Protein AF-A0A2K3K1H6-F1 (afdb_monomer)

InterPro domains:
  IPR046796 Putative plant retrotransposon-related domain [PF20167] (10-143)

pLDDT: mean 84.03, std 12.13, range [38.09, 94.31]

Structure (mmCIF, N/CA/C/O backbone):
data_AF-A0A2K3K1H6-F1
#
_entry.id   AF-A0A2K3K1H6-F1
#
loop_
_atom_site.group_PDB
_atom_site.id
_atom_site.type_symbol
_atom_site.label_atom_id
_atom_site.label_alt_id
_atom_site.label_comp_id
_atom_site.label_asym_id
_atom_site.label_entity_id
_atom_site.label_seq_id
_atom_site.pdbx_PDB_ins_code
_atom_site.Cartn_x
_atom_site.Cartn_y
_atom_site.Cartn_z
_atom_site.occupancy
_atom_site.B_iso_or_equiv
_atom_site.auth_seq_id
_atom_site.auth_comp_id
_atom_site.auth_asym_id
_atom_site.auth_atom_id
_atom_site.pdbx_PDB_model_num
ATOM 1 N N . MET A 1 1 ? -4.307 10.663 35.258 1.00 48.16 1 MET A N 1
ATOM 2 C CA . MET A 1 1 ? -5.220 10.799 34.100 1.00 48.16 1 MET A CA 1
ATOM 3 C C . MET A 1 1 ? -5.281 9.447 33.400 1.00 48.16 1 MET A C 1
ATOM 5 O O . MET A 1 1 ? -4.275 9.029 32.849 1.00 48.16 1 MET A O 1
ATOM 9 N N . GLY A 1 2 ? -6.388 8.712 33.551 1.00 68.19 2 GLY A N 1
ATOM 10 C CA . GLY A 1 2 ? -6.503 7.288 33.198 1.00 68.19 2 GLY A CA 1
ATOM 11 C C . GLY A 1 2 ? -6.914 7.050 31.748 1.00 68.19 2 GLY A C 1
ATOM 12 O O . GLY A 1 2 ? -8.041 6.639 31.488 1.00 68.19 2 GLY A O 1
ATOM 13 N N . LEU A 1 3 ? -6.016 7.335 30.805 1.00 75.81 3 LEU A N 1
ATOM 14 C CA . LEU A 1 3 ? -6.172 6.822 29.446 1.00 75.81 3 LEU A CA 1
ATOM 15 C C . LEU A 1 3 ? -5.797 5.338 29.439 1.00 75.81 3 LEU A C 1
ATOM 17 O O . LEU A 1 3 ? -4.846 4.933 30.105 1.00 75.81 3 LEU A O 1
ATOM 21 N N . LEU A 1 4 ? -6.565 4.538 28.699 1.00 76.25 4 LEU A N 1
ATOM 22 C CA . LEU A 1 4 ? -6.228 3.137 28.462 1.00 76.25 4 LEU A CA 1
ATOM 23 C C . LEU A 1 4 ? -4.876 3.041 27.749 1.00 76.25 4 LEU A C 1
ATOM 25 O O . LEU A 1 4 ? -4.534 3.906 26.939 1.00 76.25 4 LEU A O 1
ATOM 29 N N . GLU A 1 5 ? -4.141 1.970 28.034 1.00 86.00 5 GLU A N 1
ATOM 30 C CA . GLU A 1 5 ? -2.875 1.679 27.371 1.00 86.00 5 GLU A CA 1
ATOM 31 C C . GLU A 1 5 ? -3.062 1.598 25.849 1.00 86.00 5 GLU A C 1
ATOM 33 O O . GLU A 1 5 ? -4.029 1.017 25.339 1.00 86.00 5 GLU A O 1
ATOM 38 N N . PHE A 1 6 ? -2.141 2.216 25.108 1.00 85.19 6 PHE A N 1
ATOM 39 C CA . PHE A 1 6 ? -2.164 2.169 23.655 1.00 85.19 6 PHE A CA 1
ATOM 40 C C . PHE A 1 6 ? -1.720 0.786 23.175 1.00 85.19 6 PHE A C 1
ATOM 42 O O . PHE A 1 6 ? -0.545 0.445 23.225 1.00 85.19 6 PHE A O 1
ATOM 49 N N . THR A 1 7 ? -2.674 0.007 22.669 1.00 83.75 7 THR A N 1
ATOM 50 C CA . THR A 1 7 ? -2.438 -1.347 22.137 1.00 83.75 7 THR A CA 1
ATOM 51 C C . THR A 1 7 ? -2.325 -1.386 20.611 1.00 83.75 7 THR A C 1
ATOM 53 O O . THR A 1 7 ? -2.043 -2.435 20.036 1.00 83.75 7 THR A O 1
ATOM 56 N N . GLY A 1 8 ? -2.539 -0.251 19.940 1.00 85.69 8 GLY A N 1
ATOM 57 C CA . GLY A 1 8 ? -2.451 -0.117 18.488 1.00 85.69 8 GLY A CA 1
ATOM 58 C C . GLY A 1 8 ? -3.569 0.731 17.884 1.00 85.69 8 GLY A C 1
ATOM 59 O O . GLY A 1 8 ? -4.515 1.147 18.558 1.00 85.69 8 GLY A O 1
ATOM 60 N N . THR A 1 9 ? -3.461 0.982 16.580 1.00 88.94 9 THR A N 1
ATOM 61 C CA . THR A 1 9 ? -4.469 1.729 15.821 1.00 88.94 9 THR A CA 1
ATOM 62 C C . THR A 1 9 ? -5.764 0.930 15.725 1.00 88.94 9 THR A C 1
ATOM 64 O O . THR A 1 9 ? -5.773 -0.229 15.310 1.00 88.94 9 THR A O 1
ATOM 67 N N . GLN A 1 10 ? -6.874 1.560 16.104 1.00 91.06 10 GLN A N 1
ATOM 68 C CA . GLN A 1 10 ? -8.197 0.946 16.122 1.00 91.06 10 GLN A CA 1
ATOM 69 C C . GLN A 1 10 ? -9.250 1.933 15.620 1.00 91.06 10 GLN A C 1
ATOM 71 O O . GLN A 1 10 ? -9.207 3.123 15.939 1.00 91.06 10 GLN A O 1
ATOM 76 N N . ILE A 1 11 ? -10.245 1.423 14.900 1.00 89.94 11 ILE A N 1
ATOM 77 C CA . ILE A 1 11 ? -11.449 2.173 14.547 1.00 89.94 11 ILE A CA 1
ATOM 78 C C . ILE A 1 11 ? -12.495 1.893 15.621 1.00 89.94 11 ILE A C 1
ATOM 80 O O . ILE A 1 11 ? -12.902 0.750 15.817 1.00 89.94 11 ILE A O 1
ATOM 84 N N . LYS A 1 12 ? -12.944 2.941 16.313 1.00 90.62 12 LYS A N 1
ATOM 85 C CA . LYS A 1 12 ? -14.000 2.853 17.327 1.00 90.62 12 LYS A CA 1
ATOM 86 C C . LYS A 1 12 ? -15.281 3.481 16.796 1.00 90.62 12 LYS A C 1
ATOM 88 O O . LYS A 1 12 ? -15.247 4.588 16.257 1.00 90.62 12 LYS A O 1
ATOM 93 N N . SER A 1 13 ? -16.395 2.779 16.959 1.00 88.75 13 SER A N 1
ATOM 94 C CA . SER A 1 13 ? -17.725 3.234 16.557 1.00 88.75 13 SER A CA 1
ATOM 95 C C . SER A 1 13 ? -18.746 2.936 17.651 1.00 88.75 13 SER A C 1
ATOM 97 O O . SER A 1 13 ? -18.550 2.023 18.451 1.00 88.75 13 SER A O 1
ATOM 99 N N . ASN A 1 14 ? -19.839 3.696 17.679 1.00 92.12 14 ASN A N 1
ATOM 100 C CA . ASN A 1 14 ? -21.001 3.405 18.510 1.00 92.12 14 ASN A CA 1
ATOM 101 C C . ASN A 1 14 ? -22.223 3.253 17.603 1.00 92.12 14 ASN A C 1
ATOM 103 O O . ASN A 1 14 ? -22.561 4.174 16.861 1.00 92.12 14 ASN A O 1
ATOM 107 N N . ILE A 1 15 ? -22.875 2.093 17.655 1.00 88.88 15 ILE A N 1
ATOM 108 C CA . ILE A 1 15 ? -24.100 1.823 16.902 1.00 88.88 15 ILE A CA 1
ATOM 109 C C . ILE A 1 15 ? -25.204 1.527 17.909 1.00 88.88 15 ILE A C 1
ATOM 111 O O . ILE A 1 15 ? -25.190 0.489 18.564 1.00 88.88 15 ILE A O 1
ATOM 115 N N . ARG A 1 16 ? -26.165 2.452 18.041 1.00 91.69 16 ARG A N 1
ATOM 116 C CA . ARG A 1 16 ? -27.314 2.334 18.961 1.00 91.69 16 ARG A CA 1
ATOM 117 C C . ARG A 1 16 ? -26.910 1.994 20.408 1.00 91.69 16 ARG A C 1
ATOM 119 O O . ARG A 1 16 ? -27.535 1.157 21.046 1.00 91.69 16 ARG A O 1
ATOM 126 N N . GLY A 1 17 ? -25.848 2.620 20.919 1.00 91.88 17 GLY A N 1
ATOM 127 C CA . GLY A 1 17 ? -25.348 2.382 22.277 1.00 91.88 17 GLY A CA 1
ATOM 128 C C . GLY A 1 17 ? -24.344 1.232 22.391 1.00 91.88 17 GLY A C 1
ATOM 129 O O . GLY A 1 17 ? -23.669 1.128 23.411 1.00 91.88 17 GLY A O 1
ATOM 130 N N . ILE A 1 18 ? -24.162 0.426 21.342 1.00 93.56 18 ILE A N 1
ATOM 131 C CA . ILE A 1 18 ? -23.175 -0.657 21.314 1.00 93.56 18 ILE A CA 1
ATOM 132 C C . ILE A 1 18 ? -21.833 -0.105 20.830 1.00 93.56 18 ILE A C 1
ATOM 134 O O . ILE A 1 18 ? -21.720 0.372 19.699 1.00 93.56 18 ILE A O 1
ATOM 138 N N . ASN A 1 19 ? -20.807 -0.190 21.680 1.00 92.44 19 ASN A N 1
ATOM 139 C CA . ASN A 1 19 ? -19.440 0.189 21.326 1.00 92.44 19 ASN A CA 1
ATOM 140 C C . ASN A 1 19 ? -18.753 -0.942 20.555 1.00 92.44 19 ASN A C 1
ATOM 142 O O . ASN A 1 19 ? -18.629 -2.059 21.049 1.00 92.44 19 ASN A O 1
ATOM 146 N N . LEU A 1 20 ? -18.263 -0.626 19.361 1.00 91.31 20 LEU A N 1
ATOM 147 C CA . LEU A 1 20 ? -17.551 -1.541 18.477 1.00 91.31 20 LEU A CA 1
ATOM 148 C C . LEU A 1 20 ? -16.117 -1.057 18.283 1.00 91.31 20 LEU A C 1
ATOM 150 O O . LEU A 1 20 ? -15.873 0.140 18.112 1.00 91.31 20 LEU A O 1
ATOM 154 N N . THR A 1 21 ? -15.175 -2.000 18.282 1.00 91.56 21 THR A N 1
ATOM 155 C CA . THR A 1 21 ? -13.752 -1.733 18.046 1.00 91.56 21 THR A CA 1
ATOM 156 C C . THR A 1 21 ? -13.233 -2.643 16.939 1.00 91.56 21 THR A C 1
ATOM 158 O O . THR A 1 21 ? -13.294 -3.867 17.042 1.00 91.56 21 THR A O 1
ATOM 161 N N . PHE A 1 22 ? -12.687 -2.045 15.886 1.00 90.62 22 PHE A N 1
ATOM 162 C CA . PHE A 1 22 ? -12.095 -2.748 14.755 1.00 90.62 22 PHE A CA 1
ATOM 163 C C . PHE A 1 22 ? -10.582 -2.544 14.744 1.00 90.62 22 PHE A C 1
ATOM 165 O O . PHE A 1 22 ? -10.100 -1.414 14.804 1.00 90.62 22 PHE A O 1
ATOM 172 N N . SER A 1 23 ? -9.842 -3.645 14.671 1.00 91.69 23 SER A N 1
ATOM 173 C CA . SER A 1 23 ? -8.386 -3.678 14.532 1.00 91.69 23 SER A CA 1
ATOM 174 C C . SER A 1 23 ? -8.012 -4.206 13.137 1.00 91.69 23 SER A C 1
ATOM 176 O O . SER A 1 23 ? -8.891 -4.721 12.432 1.00 91.69 23 SER A O 1
ATOM 178 N N . PRO A 1 24 ? -6.726 -4.156 12.738 1.00 90.00 24 PRO A N 1
ATOM 179 C CA . PRO A 1 24 ? -6.278 -4.758 11.482 1.00 90.00 24 PRO A CA 1
ATOM 180 C C . PRO A 1 24 ? -6.665 -6.239 11.344 1.00 90.00 24 PRO A C 1
ATOM 182 O O . PRO A 1 24 ? -6.970 -6.696 10.251 1.00 90.00 24 PRO A O 1
ATOM 185 N N . ILE A 1 25 ? -6.721 -6.989 12.451 1.00 90.88 25 ILE A N 1
ATOM 186 C CA . ILE A 1 25 ? -7.076 -8.417 12.441 1.00 90.88 25 ILE A CA 1
ATOM 187 C C . ILE A 1 25 ? -8.526 -8.615 11.987 1.00 90.88 25 ILE A C 1
ATOM 189 O O . ILE A 1 25 ? -8.790 -9.453 11.129 1.00 90.88 25 ILE A O 1
ATOM 193 N N . HIS A 1 26 ? -9.460 -7.816 12.516 1.00 91.50 26 HIS A N 1
ATOM 194 C CA . HIS A 1 26 ? -10.866 -7.871 12.100 1.00 91.50 26 HIS A CA 1
ATOM 195 C C . HIS A 1 26 ? -11.018 -7.511 10.617 1.00 91.50 26 HIS A C 1
ATOM 197 O O . HIS A 1 26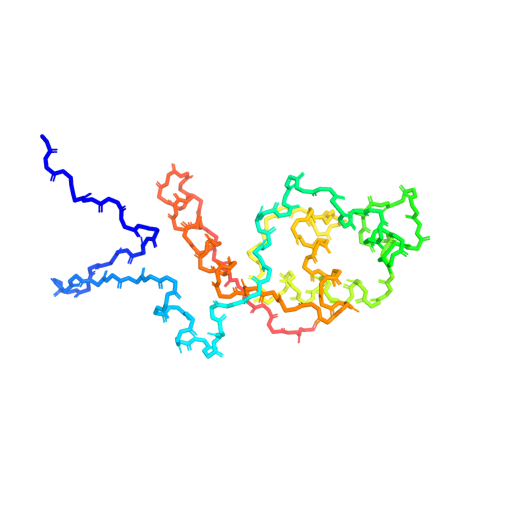 ? -11.811 -8.119 9.904 1.00 91.50 26 HIS A O 1
ATOM 203 N N . PHE A 1 27 ? -10.230 -6.540 10.152 1.00 89.31 27 PHE A N 1
ATOM 204 C CA . PHE A 1 27 ? -10.238 -6.095 8.764 1.00 89.31 27 PHE A CA 1
ATOM 205 C C . PHE A 1 27 ? -9.708 -7.171 7.805 1.00 89.31 27 PHE A C 1
ATOM 207 O O . PHE A 1 27 ? -10.332 -7.464 6.788 1.00 89.31 27 PHE A O 1
ATOM 214 N N . ASN A 1 28 ? -8.600 -7.816 8.164 1.00 91.81 28 ASN A N 1
ATOM 215 C CA . ASN A 1 28 ? -8.010 -8.901 7.387 1.00 91.81 28 ASN A CA 1
ATOM 216 C C . ASN A 1 28 ? -8.937 -10.116 7.309 1.00 91.81 28 ASN A C 1
ATOM 218 O O . ASN A 1 28 ? -9.139 -10.654 6.223 1.00 91.81 28 ASN A O 1
ATOM 222 N N . ALA A 1 29 ? -9.555 -10.497 8.431 1.00 93.19 29 ALA A N 1
ATOM 223 C CA . ALA A 1 29 ? -10.532 -11.581 8.469 1.00 93.19 29 ALA A CA 1
ATOM 224 C C . ALA A 1 29 ? -11.741 -11.298 7.562 1.00 93.19 29 ALA A C 1
ATOM 226 O O . ALA A 1 29 ? -12.173 -12.183 6.829 1.00 93.19 29 ALA A O 1
ATOM 227 N N . LEU A 1 30 ? -12.248 -10.058 7.559 1.00 90.75 30 LEU A N 1
ATOM 228 C CA . LEU A 1 30 ? -13.362 -9.646 6.699 1.00 90.75 30 LEU A CA 1
ATOM 229 C C . LEU A 1 30 ? -13.029 -9.763 5.203 1.00 90.75 30 LEU A C 1
ATOM 231 O O . LEU A 1 30 ? -13.893 -10.131 4.413 1.00 90.75 30 LEU A O 1
ATOM 235 N N . LEU A 1 31 ? -11.796 -9.432 4.814 1.00 88.06 31 LEU A N 1
ATOM 236 C CA . LEU A 1 31 ? -11.356 -9.436 3.415 1.00 88.06 31 LEU A CA 1
ATOM 237 C C . LEU A 1 31 ? -10.723 -10.761 2.962 1.00 88.06 31 LEU A C 1
ATOM 239 O O . LEU A 1 31 ? -10.321 -10.865 1.805 1.00 88.06 31 LEU A O 1
ATOM 243 N N . GLY A 1 32 ? -10.596 -11.751 3.851 1.00 91.75 32 GLY A N 1
ATOM 244 C CA . GLY A 1 32 ? -9.883 -12.997 3.555 1.00 91.75 32 GLY A CA 1
ATOM 245 C C . GLY A 1 32 ? -8.393 -12.784 3.262 1.00 91.75 32 GLY A C 1
ATOM 246 O O . GLY A 1 32 ? -7.829 -13.470 2.415 1.00 91.75 32 GLY A O 1
ATOM 247 N N . LEU A 1 33 ? -7.764 -11.803 3.918 1.00 90.56 33 LEU A N 1
ATOM 248 C CA . LEU A 1 33 ? -6.358 -11.449 3.713 1.00 90.56 33 LEU A CA 1
ATOM 249 C C . LEU A 1 33 ? -5.472 -12.000 4.829 1.00 90.56 33 LEU A C 1
ATOM 251 O O . LEU A 1 33 ? -5.809 -11.927 6.011 1.00 90.56 33 LEU A O 1
ATOM 255 N N . ASP A 1 34 ? -4.272 -12.443 4.465 1.00 89.06 34 ASP A N 1
ATOM 256 C CA . ASP A 1 34 ? -3.247 -12.780 5.447 1.00 89.06 34 ASP A CA 1
ATOM 257 C C . ASP A 1 34 ? -2.647 -11.514 6.068 1.00 89.06 34 ASP A C 1
ATOM 259 O O . ASP A 1 34 ? -2.300 -10.561 5.369 1.00 89.06 34 ASP A O 1
ATOM 263 N N . ASN A 1 35 ? -2.397 -11.537 7.378 1.00 89.00 35 ASN A N 1
ATOM 264 C CA . ASN A 1 35 ? -1.609 -10.498 8.045 1.00 89.00 35 ASN A CA 1
ATOM 265 C C . ASN A 1 35 ? -0.095 -10.750 7.897 1.00 89.00 35 ASN A C 1
ATOM 267 O O . ASN A 1 35 ? 0.618 -10.904 8.886 1.00 89.00 35 ASN A O 1
ATOM 271 N N . SER A 1 36 ? 0.394 -10.867 6.663 1.00 90.94 36 SER A N 1
ATOM 272 C CA . SER A 1 36 ? 1.800 -11.181 6.380 1.00 90.94 36 SER A CA 1
ATOM 273 C C . SER A 1 36 ? 2.294 -10.499 5.106 1.00 90.94 36 SER A C 1
ATOM 275 O O . SER A 1 36 ? 1.499 -10.056 4.279 1.00 90.94 36 SER A O 1
ATOM 277 N N . GLY A 1 37 ? 3.615 -10.435 4.943 1.00 92.44 37 GLY A N 1
ATOM 278 C CA . GLY A 1 37 ? 4.266 -9.821 3.787 1.00 92.44 37 GLY A CA 1
ATOM 279 C C . GLY A 1 37 ? 4.841 -8.437 4.077 1.00 92.44 37 GLY A C 1
ATOM 280 O O . GLY A 1 37 ? 4.871 -7.972 5.216 1.00 92.44 37 GLY A O 1
ATOM 281 N N . LEU A 1 38 ? 5.323 -7.794 3.017 1.00 93.00 38 LEU A N 1
ATOM 282 C CA . LEU A 1 38 ? 5.972 -6.488 3.061 1.00 93.00 38 LEU A CA 1
ATOM 283 C C . LEU A 1 38 ? 4.970 -5.388 3.436 1.00 93.00 38 LEU A C 1
ATOM 285 O O . LEU A 1 38 ? 3.877 -5.318 2.873 1.00 93.00 38 LEU A O 1
ATOM 289 N N . VAL A 1 39 ? 5.354 -4.510 4.362 1.00 91.00 39 VAL A N 1
ATOM 290 C CA . VAL A 1 39 ? 4.564 -3.338 4.760 1.00 91.00 39 VAL A CA 1
ATOM 291 C C . VAL A 1 39 ? 4.956 -2.167 3.865 1.00 91.00 39 VAL A C 1
ATOM 293 O O . VAL A 1 39 ? 6.099 -1.729 3.896 1.00 91.00 39 VAL A O 1
ATOM 296 N N . LEU A 1 40 ? 4.025 -1.667 3.046 1.00 88.25 40 LEU A N 1
ATOM 297 C CA . LEU A 1 40 ? 4.327 -0.635 2.042 1.00 88.25 40 LEU A CA 1
ATOM 298 C C . LEU A 1 40 ? 4.843 0.675 2.639 1.00 88.25 40 LEU A C 1
ATOM 300 O O . LEU A 1 40 ? 5.727 1.295 2.052 1.00 88.25 40 LEU A O 1
ATOM 304 N N . ASP A 1 41 ? 4.308 1.075 3.789 1.00 84.94 41 ASP A N 1
ATOM 305 C CA . ASP A 1 41 ? 4.644 2.344 4.435 1.00 84.94 41 ASP A CA 1
ATOM 306 C C . ASP A 1 41 ? 6.114 2.382 4.900 1.00 84.94 41 ASP A C 1
ATOM 308 O O . ASP A 1 41 ? 6.749 3.436 4.855 1.00 84.94 41 ASP A O 1
ATOM 312 N N . ASP A 1 42 ? 6.714 1.225 5.211 1.00 88.88 42 ASP A N 1
ATOM 313 C CA . ASP A 1 42 ? 8.147 1.125 5.531 1.00 88.88 42 ASP A CA 1
ATOM 314 C C . ASP A 1 42 ? 9.018 1.570 4.340 1.00 88.88 42 ASP A C 1
ATOM 316 O O . ASP A 1 42 ? 10.111 2.114 4.516 1.00 88.88 42 ASP A O 1
ATOM 320 N N . PHE A 1 43 ? 8.508 1.409 3.113 1.00 87.38 43 PHE A N 1
ATOM 321 C CA . PHE A 1 43 ? 9.214 1.750 1.881 1.00 87.38 43 PHE A CA 1
ATOM 322 C C . PHE A 1 43 ? 9.019 3.193 1.411 1.00 87.38 43 PHE A C 1
ATOM 324 O O . PHE A 1 43 ? 9.561 3.587 0.379 1.00 87.38 43 PHE A O 1
ATOM 331 N N . GLU A 1 44 ? 8.299 4.029 2.161 1.00 81.62 44 GLU A N 1
ATOM 332 C CA . GLU A 1 44 ? 8.225 5.455 1.838 1.00 81.62 44 GLU A CA 1
ATOM 333 C C . GLU A 1 44 ? 9.608 6.122 1.957 1.00 81.62 44 GLU A C 1
ATOM 335 O O . GLU A 1 44 ? 10.022 6.906 1.095 1.00 81.62 44 GLU A O 1
ATOM 340 N N . LYS A 1 45 ? 10.358 5.764 3.006 1.00 83.00 45 LYS A N 1
ATOM 341 C CA . LYS A 1 45 ? 11.715 6.272 3.265 1.00 83.00 45 LYS A CA 1
ATOM 342 C C . LYS A 1 45 ? 12.809 5.316 2.809 1.00 83.00 45 LYS A C 1
ATOM 344 O O . LYS A 1 45 ? 13.909 5.770 2.505 1.00 83.00 45 LYS A O 1
ATOM 349 N N . ASP A 1 46 ? 12.510 4.025 2.738 1.00 85.75 46 ASP A N 1
ATOM 350 C CA . ASP A 1 46 ? 13.460 3.026 2.273 1.00 85.75 46 ASP A CA 1
ATOM 351 C C . ASP A 1 46 ? 13.819 3.235 0.794 1.00 85.75 46 ASP A C 1
ATOM 353 O O . ASP A 1 46 ? 12.975 3.538 -0.056 1.00 85.75 46 ASP A O 1
ATOM 357 N N . THR A 1 47 ? 15.102 3.086 0.482 1.00 88.62 47 THR A N 1
ATOM 358 C CA . THR A 1 47 ? 15.636 3.253 -0.867 1.00 88.62 47 THR A CA 1
ATOM 359 C C . THR A 1 47 ? 16.113 1.953 -1.503 1.00 88.62 47 THR A C 1
ATOM 361 O O . THR A 1 47 ? 16.405 1.964 -2.698 1.00 88.62 47 THR A O 1
ATOM 364 N N . ARG A 1 48 ? 16.130 0.832 -0.764 1.00 89.88 48 ARG A N 1
ATOM 365 C CA . ARG A 1 48 ? 16.731 -0.450 -1.181 1.00 89.88 48 ARG A CA 1
ATOM 366 C C . ARG A 1 48 ? 16.274 -0.925 -2.558 1.00 89.88 48 ARG A C 1
ATOM 368 O O . ARG A 1 48 ? 17.090 -1.392 -3.341 1.00 89.88 48 ARG A O 1
ATOM 375 N N . PHE A 1 49 ? 14.988 -0.770 -2.868 1.00 88.88 49 PHE A N 1
ATOM 376 C CA . PHE A 1 49 ? 14.413 -1.233 -4.133 1.00 88.88 49 PHE A CA 1
ATOM 377 C C . PHE A 1 49 ? 14.348 -0.164 -5.224 1.00 88.88 49 PHE A C 1
ATOM 379 O O . PHE A 1 49 ? 13.888 -0.466 -6.316 1.00 88.88 49 PHE A O 1
ATOM 386 N N . ARG A 1 50 ? 14.739 1.092 -4.969 1.00 90.44 50 ARG A N 1
ATOM 387 C CA . ARG A 1 50 ? 14.414 2.209 -5.878 1.00 90.44 50 ARG A CA 1
ATOM 388 C C . ARG A 1 50 ? 15.067 2.088 -7.249 1.00 90.44 50 ARG A C 1
ATOM 390 O O . ARG A 1 50 ? 14.388 2.335 -8.238 1.00 90.44 50 ARG A O 1
ATOM 397 N N . GLU A 1 51 ? 16.338 1.708 -7.314 1.00 90.69 51 GLU A N 1
ATOM 398 C CA . GLU A 1 51 ? 17.047 1.564 -8.593 1.00 90.69 51 GLU A CA 1
ATOM 399 C C . GLU A 1 51 ? 16.475 0.410 -9.425 1.00 90.69 51 GLU A C 1
ATOM 401 O O . GLU A 1 51 ? 16.061 0.609 -10.567 1.00 90.69 51 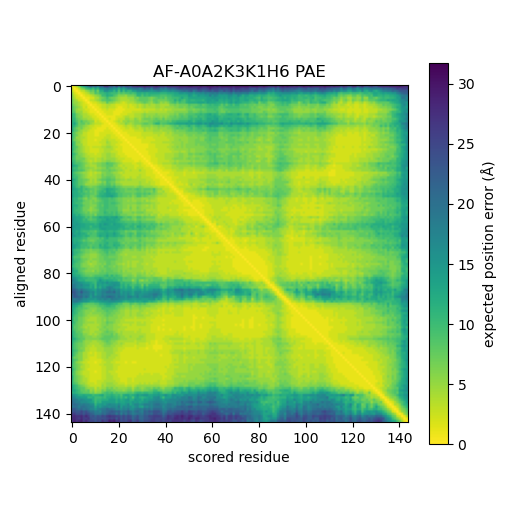GLU A O 1
ATOM 406 N N . GLU A 1 52 ? 16.355 -0.778 -8.826 1.00 91.81 52 GLU A N 1
ATOM 407 C CA . GLU A 1 52 ? 15.801 -1.962 -9.494 1.00 91.81 52 GLU A CA 1
ATOM 408 C C . GLU A 1 52 ? 14.349 -1.737 -9.944 1.00 91.81 52 GLU A C 1
ATOM 410 O O . GLU A 1 52 ? 13.970 -2.065 -11.069 1.00 91.81 52 GLU A O 1
ATOM 415 N N . LEU A 1 53 ? 13.550 -1.095 -9.089 1.00 93.06 53 LEU A N 1
ATOM 416 C CA . LEU A 1 53 ? 12.189 -0.683 -9.397 1.00 93.06 53 LEU A CA 1
ATOM 417 C C . LEU A 1 53 ? 12.131 0.220 -10.621 1.00 93.06 53 LEU A C 1
ATOM 419 O O . LEU A 1 53 ? 11.292 0.005 -11.496 1.00 93.06 53 LEU A O 1
ATOM 423 N N . LEU A 1 54 ? 12.976 1.255 -10.672 1.00 91.81 54 LEU A N 1
ATOM 424 C CA . LEU A 1 54 ? 12.948 2.219 -11.768 1.00 91.81 54 LEU A CA 1
ATOM 425 C C . LEU A 1 54 ? 13.345 1.539 -13.074 1.00 91.81 54 LEU A C 1
ATOM 427 O O . LEU A 1 54 ? 12.663 1.732 -14.074 1.00 91.81 54 LEU A O 1
ATOM 431 N N . HIS A 1 55 ? 14.363 0.681 -13.045 1.00 92.12 55 HIS A N 1
ATOM 432 C CA . HIS A 1 55 ? 14.771 -0.097 -14.211 1.00 92.12 55 HIS A CA 1
ATOM 433 C C . HIS A 1 55 ? 13.675 -1.066 -14.688 1.00 92.12 55 HIS A C 1
ATOM 435 O O . HIS A 1 55 ? 13.486 -1.254 -15.886 1.00 92.12 55 HIS A O 1
ATOM 441 N N . ARG A 1 56 ? 12.924 -1.683 -13.766 1.00 92.19 56 ARG A N 1
ATOM 442 C CA . ARG A 1 56 ? 11.841 -2.616 -14.114 1.00 92.19 56 ARG A CA 1
ATOM 443 C C . ARG A 1 56 ? 10.606 -1.909 -14.673 1.00 92.19 56 ARG A C 1
ATOM 445 O O . ARG A 1 56 ? 9.937 -2.453 -15.548 1.00 92.19 56 ARG A O 1
ATOM 452 N N . MET A 1 57 ? 10.267 -0.742 -14.133 1.00 91.62 57 MET A N 1
ATOM 453 C CA . MET A 1 57 ? 8.975 -0.096 -14.377 1.00 91.62 57 MET A CA 1
ATOM 454 C C . MET A 1 57 ? 9.022 1.071 -15.363 1.00 91.62 57 MET A C 1
ATOM 456 O O . MET A 1 57 ? 7.976 1.419 -15.914 1.00 91.62 57 MET A O 1
ATOM 460 N N . CYS A 1 58 ? 10.174 1.717 -15.561 1.00 90.69 58 CYS A N 1
ATOM 461 C CA . CYS A 1 58 ? 10.292 2.913 -16.394 1.00 90.69 58 CYS A CA 1
ATOM 462 C C . CYS A 1 58 ? 10.976 2.613 -17.733 1.00 90.69 58 CYS A C 1
ATOM 464 O O . CYS A 1 58 ? 12.077 2.078 -17.769 1.00 90.69 58 CYS A O 1
ATOM 466 N N . ILE A 1 59 ? 10.339 3.029 -18.832 1.00 90.12 59 ILE A N 1
ATOM 467 C CA . ILE A 1 59 ? 10.929 3.004 -20.181 1.00 90.12 59 ILE A CA 1
ATOM 468 C C . ILE A 1 59 ? 11.846 4.219 -20.374 1.00 90.12 59 ILE A C 1
ATOM 470 O O . ILE A 1 59 ? 12.923 4.105 -20.950 1.00 90.12 59 ILE A O 1
ATOM 474 N N . ASP A 1 60 ? 11.424 5.388 -19.879 1.00 88.56 60 ASP A N 1
ATOM 475 C CA . ASP A 1 60 ? 12.191 6.632 -19.971 1.00 88.56 60 ASP A CA 1
ATOM 476 C C . ASP A 1 60 ? 12.508 7.181 -18.576 1.00 88.56 60 ASP A C 1
ATOM 478 O O . ASP A 1 60 ? 11.637 7.675 -17.852 1.00 88.56 60 ASP A O 1
ATOM 482 N N . MET A 1 61 ? 13.791 7.141 -18.215 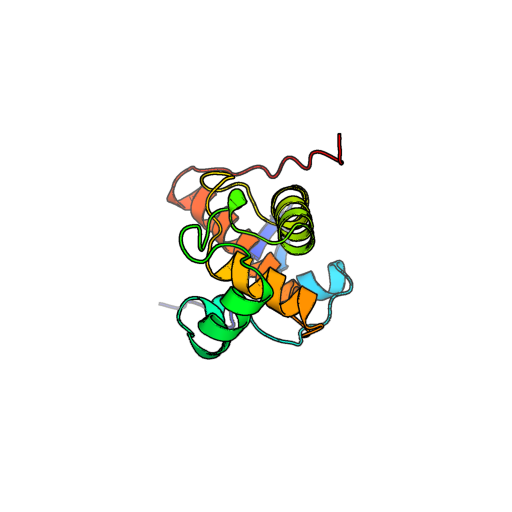1.00 87.12 61 MET A N 1
ATOM 483 C CA . MET A 1 61 ? 14.296 7.644 -16.936 1.00 87.12 61 MET A CA 1
ATOM 484 C C . MET A 1 61 ? 14.169 9.168 -16.793 1.00 87.12 61 MET A C 1
ATOM 486 O O . MET A 1 61 ? 14.109 9.664 -15.664 1.00 87.12 61 MET A O 1
ATOM 490 N N . LYS A 1 62 ? 14.064 9.924 -17.897 1.00 89.06 62 LYS A N 1
ATOM 491 C CA . LYS A 1 62 ? 13.767 11.369 -17.860 1.00 89.06 62 LYS A CA 1
ATOM 492 C C . LYS A 1 62 ? 12.338 11.638 -17.393 1.00 89.06 62 LYS A C 1
ATOM 494 O O . LYS A 1 62 ? 12.074 12.672 -16.785 1.00 89.06 62 LYS A O 1
ATOM 499 N N . LEU A 1 63 ? 11.435 10.687 -17.623 1.00 88.62 63 LEU A N 1
ATOM 500 C CA . LEU A 1 63 ? 10.032 10.731 -17.211 1.00 88.62 63 LEU A CA 1
ATOM 501 C C . LEU A 1 63 ? 9.765 9.886 -15.956 1.00 88.62 63 LEU A C 1
ATOM 503 O O . LEU A 1 63 ? 8.619 9.511 -15.691 1.00 88.62 63 LEU A O 1
ATOM 507 N N . LYS A 1 64 ? 10.798 9.592 -15.152 1.00 87.12 64 LYS A N 1
ATOM 508 C CA . LYS A 1 64 ? 10.651 8.789 -13.933 1.00 87.12 64 LYS A CA 1
ATOM 509 C C . LYS A 1 64 ? 9.574 9.365 -13.014 1.00 87.12 64 LYS A C 1
ATOM 511 O O . LYS A 1 64 ? 9.592 10.536 -12.636 1.00 87.12 64 LYS A O 1
ATOM 516 N N . GLY A 1 65 ? 8.622 8.517 -12.634 1.00 85.06 65 GLY A N 1
ATOM 517 C CA . GLY A 1 65 ? 7.501 8.921 -11.790 1.00 85.06 65 GLY A CA 1
ATOM 518 C C . GLY A 1 65 ? 6.302 9.524 -12.503 1.00 85.06 65 GLY A C 1
ATOM 519 O O . GLY A 1 65 ? 5.337 9.882 -11.825 1.00 85.06 65 GLY A O 1
ATOM 520 N N . LYS A 1 66 ? 6.346 9.617 -13.833 1.00 90.31 66 LYS A N 1
ATOM 521 C CA . LYS A 1 66 ? 5.203 9.972 -14.667 1.00 90.31 66 LYS A CA 1
ATOM 522 C C . LYS A 1 66 ? 4.595 8.735 -15.303 1.00 90.31 66 LYS A C 1
ATOM 524 O O . LYS A 1 66 ? 5.314 7.832 -15.720 1.00 90.31 66 LYS A O 1
ATOM 529 N N . VAL A 1 67 ? 3.273 8.723 -15.452 1.00 88.75 67 VAL A N 1
ATOM 530 C CA . VAL A 1 67 ? 2.549 7.605 -16.087 1.00 88.75 67 VAL A CA 1
ATOM 531 C C . VAL A 1 67 ? 3.005 7.367 -17.530 1.00 88.75 67 VAL A C 1
ATOM 533 O O . VAL A 1 67 ? 3.083 6.221 -17.977 1.00 88.75 67 VAL A O 1
ATOM 536 N N . LYS A 1 68 ? 3.365 8.437 -18.250 1.00 90.12 68 LYS A N 1
ATOM 537 C CA . LYS A 1 68 ? 3.924 8.356 -19.611 1.00 90.12 68 LYS A CA 1
ATOM 538 C C . LYS A 1 68 ? 5.293 7.671 -19.668 1.00 90.12 68 LYS A C 1
ATOM 540 O O . LYS A 1 68 ? 5.618 7.088 -20.691 1.00 90.12 68 LYS A O 1
ATOM 545 N N . GLY A 1 69 ? 6.068 7.725 -18.583 1.00 90.75 69 GLY A N 1
ATOM 546 C CA . GLY A 1 69 ? 7.384 7.091 -18.488 1.00 90.75 69 GLY A CA 1
ATOM 547 C C . GLY A 1 69 ? 7.344 5.615 -18.085 1.00 90.75 69 GLY A C 1
ATOM 548 O O . GLY A 1 69 ? 8.393 4.979 -18.063 1.00 90.75 69 GLY A O 1
ATOM 549 N N . LEU A 1 70 ? 6.170 5.068 -17.744 1.00 92.06 70 LEU A N 1
ATOM 550 C CA . LEU A 1 70 ? 6.006 3.671 -17.336 1.00 92.06 70 LEU A CA 1
ATOM 551 C C . LEU A 1 70 ? 5.918 2.702 -18.519 1.00 92.06 70 LEU A C 1
ATOM 553 O O . LEU A 1 70 ? 5.399 3.069 -19.575 1.00 92.06 70 LEU A O 1
ATOM 557 N N . THR A 1 71 ? 6.305 1.444 -18.278 1.00 94.06 71 THR A N 1
ATOM 558 C CA . THR A 1 71 ? 5.919 0.302 -19.123 1.00 94.06 71 THR A CA 1
ATOM 559 C C . THR A 1 71 ? 4.400 0.156 -19.196 1.00 94.06 71 THR A C 1
ATOM 561 O O . THR A 1 71 ? 3.683 0.567 -18.279 1.00 94.06 71 THR A O 1
ATOM 564 N N . ASP A 1 72 ? 3.891 -0.438 -20.277 1.00 93.56 72 ASP A N 1
ATOM 565 C CA . ASP A 1 72 ? 2.443 -0.612 -20.453 1.00 93.56 72 ASP A CA 1
ATOM 566 C C . ASP A 1 72 ? 1.830 -1.472 -19.339 1.00 93.56 72 ASP A C 1
ATOM 568 O O . ASP A 1 72 ? 0.785 -1.119 -18.793 1.00 93.56 72 ASP A O 1
ATOM 572 N N . GLU A 1 73 ? 2.530 -2.523 -18.912 1.00 93.50 73 GLU A N 1
ATOM 573 C CA . GLU A 1 73 ? 2.138 -3.362 -17.776 1.00 93.50 73 GLU A CA 1
ATOM 574 C C . GLU A 1 73 ? 2.028 -2.548 -16.474 1.00 93.50 73 GLU A C 1
ATOM 576 O O . GLU A 1 73 ? 0.987 -2.543 -15.811 1.00 93.50 73 GLU A O 1
ATOM 581 N N . SER A 1 74 ? 3.060 -1.759 -16.148 1.00 93.38 74 SER A N 1
ATOM 582 C CA . SER A 1 74 ? 3.058 -0.888 -14.964 1.00 93.38 74 SER A CA 1
ATOM 583 C C . SER A 1 74 ? 1.947 0.163 -15.029 1.00 93.38 74 SER A C 1
ATOM 585 O O . SER A 1 74 ? 1.357 0.519 -14.006 1.00 93.38 74 SER A O 1
ATOM 587 N N . ARG A 1 75 ? 1.642 0.671 -16.229 1.00 91.81 75 ARG A N 1
ATOM 588 C CA . ARG A 1 75 ? 0.577 1.654 -16.461 1.00 91.81 75 ARG A CA 1
ATOM 589 C C . ARG A 1 75 ? -0.804 1.059 -16.199 1.00 91.81 75 ARG A C 1
ATOM 591 O O . ARG A 1 75 ? -1.633 1.718 -15.566 1.00 91.81 75 ARG A O 1
ATOM 598 N N . VAL A 1 76 ? -1.047 -0.172 -16.649 1.00 91.50 76 VAL A N 1
ATOM 599 C CA . VAL A 1 76 ? -2.295 -0.900 -16.379 1.00 91.50 76 VAL A CA 1
ATOM 600 C C . VAL A 1 76 ? -2.454 -1.145 -14.879 1.00 91.50 76 VAL A C 1
ATOM 602 O O . VAL A 1 76 ? -3.493 -0.787 -14.321 1.00 91.50 76 VAL A O 1
ATOM 605 N N . LEU A 1 77 ? -1.415 -1.649 -14.204 1.00 91.00 77 LEU A N 1
ATOM 606 C CA . LEU A 1 77 ? -1.439 -1.873 -12.752 1.00 91.00 77 LEU A CA 1
ATOM 607 C C . LEU A 1 77 ? -1.714 -0.580 -11.977 1.00 91.00 77 LEU A C 1
ATOM 609 O O . LEU A 1 77 ? -2.576 -0.555 -11.098 1.00 91.00 77 LEU A O 1
ATOM 613 N N . PHE A 1 78 ? -1.053 0.522 -12.340 1.00 89.00 78 PHE A N 1
ATOM 614 C CA . PHE A 1 78 ? -1.303 1.818 -11.712 1.00 89.00 78 PHE A CA 1
ATOM 615 C C . PHE A 1 78 ? -2.757 2.279 -11.888 1.00 89.00 78 PHE A C 1
ATOM 617 O O . PHE A 1 78 ? -3.383 2.744 -10.933 1.00 89.00 78 PHE A O 1
ATOM 624 N N . LYS A 1 79 ? -3.329 2.106 -13.089 1.00 87.00 79 LYS A N 1
ATOM 625 C CA . LYS A 1 79 ? -4.732 2.447 -13.362 1.00 87.00 79 LYS A CA 1
ATOM 626 C C . LYS A 1 79 ? -5.694 1.601 -12.523 1.00 87.00 79 LYS A C 1
ATOM 628 O O . LYS A 1 79 ? -6.663 2.156 -12.004 1.00 87.00 79 LYS A O 1
ATOM 633 N N . ILE A 1 80 ? -5.426 0.303 -12.357 1.00 85.75 80 ILE A N 1
ATOM 634 C CA . ILE A 1 80 ? -6.214 -0.587 -11.489 1.00 85.75 80 ILE A CA 1
ATOM 635 C C . ILE A 1 80 ? -6.160 -0.084 -10.044 1.00 85.75 80 ILE A C 1
ATOM 637 O O . ILE A 1 80 ? -7.214 0.163 -9.456 1.00 85.75 80 ILE A O 1
ATOM 641 N N . ILE A 1 81 ? -4.962 0.162 -9.504 1.00 83.25 81 ILE A N 1
ATOM 642 C CA . ILE A 1 81 ? -4.767 0.634 -8.123 1.00 83.25 81 ILE A CA 1
ATOM 643 C C . ILE A 1 81 ? -5.531 1.943 -7.871 1.00 83.25 81 ILE A C 1
ATOM 645 O O . ILE A 1 81 ? -6.276 2.046 -6.896 1.00 83.25 81 ILE A O 1
ATOM 649 N N . LEU A 1 82 ? -5.417 2.928 -8.768 1.00 79.88 82 LEU A N 1
ATOM 650 C CA . LEU A 1 82 ? -6.124 4.207 -8.632 1.00 79.88 82 LEU A CA 1
ATOM 651 C C . LEU A 1 82 ? -7.646 4.107 -8.795 1.00 79.88 82 LEU A C 1
ATOM 653 O O . LEU A 1 82 ? -8.370 4.979 -8.313 1.00 79.88 82 LEU A O 1
ATOM 657 N N . SER A 1 83 ? -8.137 3.108 -9.527 1.00 76.88 83 SER A N 1
ATOM 658 C CA . SER A 1 83 ? -9.573 2.967 -9.798 1.00 76.88 83 SER A CA 1
ATOM 659 C C . SER A 1 83 ? -10.296 2.152 -8.728 1.00 76.88 83 SER A C 1
ATOM 661 O O . SER A 1 83 ? -11.498 2.331 -8.553 1.00 76.88 83 SER A O 1
ATOM 663 N N . THR A 1 84 ? -9.578 1.271 -8.025 1.00 71.81 84 THR A N 1
ATOM 664 C CA . THR A 1 84 ? -10.183 0.242 -7.162 1.00 71.81 84 THR A CA 1
ATOM 665 C C . THR A 1 84 ? -9.744 0.308 -5.704 1.00 71.81 84 THR A C 1
ATOM 667 O O . THR A 1 84 ? -10.521 -0.053 -4.827 1.00 71.81 84 THR A O 1
ATOM 670 N N . ILE A 1 85 ? -8.519 0.764 -5.434 1.00 69.62 85 ILE A N 1
ATOM 671 C CA . ILE A 1 85 ? -7.844 0.522 -4.155 1.00 69.62 85 ILE A CA 1
ATOM 672 C C . ILE A 1 85 ? -7.528 1.825 -3.417 1.00 69.62 85 ILE A C 1
ATOM 674 O O . ILE A 1 85 ? -7.832 1.959 -2.233 1.00 69.62 85 ILE A O 1
ATOM 678 N N . SER A 1 86 ? -6.887 2.787 -4.083 1.00 68.69 86 SER A N 1
ATOM 679 C CA . SER A 1 86 ? -6.452 4.018 -3.420 1.00 68.69 86 SER A CA 1
ATOM 680 C C . SER A 1 86 ? -7.523 5.109 -3.509 1.00 68.69 86 SER A C 1
ATOM 682 O O . SER A 1 86 ? -8.045 5.356 -4.600 1.00 68.69 86 SER A O 1
ATOM 684 N N . PRO A 1 87 ? -7.813 5.842 -2.414 1.00 63.16 87 PRO A N 1
ATOM 685 C CA . PRO A 1 87 ? -8.575 7.080 -2.519 1.00 63.16 87 PRO A CA 1
ATOM 686 C C . PRO A 1 87 ? -7.861 8.030 -3.492 1.00 63.16 87 PRO A C 1
ATOM 688 O O . PRO A 1 87 ? -6.635 8.152 -3.470 1.00 63.16 87 PRO A O 1
ATOM 691 N N . LYS A 1 88 ? -8.617 8.690 -4.377 1.00 62.50 88 LYS A N 1
ATOM 692 C CA . LYS A 1 88 ? -8.039 9.635 -5.342 1.00 62.50 88 LYS A CA 1
ATOM 693 C C . LYS A 1 88 ? -7.553 10.876 -4.605 1.00 62.50 88 LYS A C 1
ATOM 695 O O . LYS A 1 88 ? -8.351 11.742 -4.254 1.00 62.50 88 LYS A O 1
ATOM 700 N N . VAL A 1 89 ? -6.246 10.961 -4.392 1.00 58.75 89 VAL A N 1
ATOM 701 C CA . VAL A 1 89 ? -5.586 12.142 -3.835 1.00 58.75 89 VAL A CA 1
ATOM 702 C C . VAL A 1 89 ? -4.459 12.546 -4.782 1.00 58.75 89 VAL A C 1
ATOM 704 O O . VAL A 1 89 ? -3.589 11.737 -5.091 1.00 58.75 89 VAL A O 1
ATOM 707 N N . GLY A 1 90 ? -4.485 13.789 -5.267 1.00 63.41 90 GLY A N 1
ATOM 708 C CA . GLY A 1 90 ? -3.483 14.309 -6.204 1.00 63.41 90 GLY A CA 1
ATOM 709 C C . GLY A 1 90 ? -3.793 14.063 -7.688 1.00 63.41 90 GLY A C 1
ATOM 710 O O . GLY A 1 90 ? -4.904 13.695 -8.067 1.00 63.41 90 GLY A O 1
ATOM 711 N N . GLY A 1 91 ? -2.809 14.347 -8.545 1.00 66.50 91 GLY A N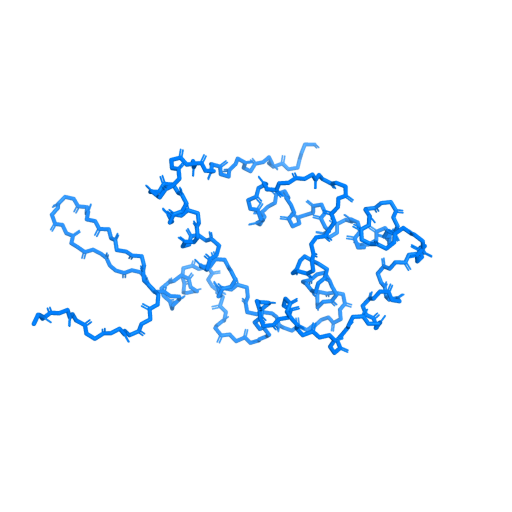 1
ATOM 712 C CA . GLY A 1 91 ? -2.938 14.234 -10.000 1.00 66.50 91 GLY A CA 1
ATOM 713 C C . GLY A 1 91 ? -2.772 12.799 -10.504 1.00 66.50 91 GLY A C 1
ATOM 714 O O . GLY A 1 91 ? -1.990 12.029 -9.961 1.00 66.50 91 GLY A O 1
ATOM 715 N N . THR A 1 92 ? -3.459 12.454 -11.593 1.00 73.31 92 THR A N 1
ATOM 716 C CA . THR A 1 92 ? -3.416 11.115 -12.213 1.00 73.31 92 THR A CA 1
ATOM 717 C C . THR A 1 92 ? -2.131 10.824 -12.991 1.00 73.31 92 THR A C 1
ATOM 719 O O . THR A 1 92 ? -1.929 9.695 -13.422 1.00 73.31 92 THR A O 1
ATOM 722 N N . ASP A 1 93 ? -1.274 11.827 -13.188 1.00 82.81 93 ASP A N 1
ATOM 723 C CA . ASP A 1 93 ? -0.057 11.729 -14.002 1.00 82.81 93 ASP A CA 1
ATOM 724 C C . ASP A 1 93 ? 1.216 11.478 -13.174 1.00 82.81 93 ASP A C 1
ATOM 726 O O . ASP A 1 93 ? 2.206 10.980 -13.708 1.00 82.81 93 ASP A O 1
ATOM 730 N N . THR A 1 94 ? 1.208 11.784 -11.871 1.00 86.31 94 THR A N 1
ATOM 731 C CA . THR A 1 94 ? 2.372 11.608 -10.986 1.00 86.31 94 THR A CA 1
ATOM 732 C C . THR A 1 94 ? 2.159 10.423 -10.050 1.00 86.31 94 THR A C 1
ATOM 734 O O . THR A 1 94 ? 1.145 10.338 -9.365 1.00 86.31 94 THR A O 1
ATOM 737 N N . ILE A 1 95 ? 3.143 9.530 -9.982 1.00 87.69 95 ILE A N 1
ATOM 738 C CA . ILE A 1 95 ? 3.063 8.286 -9.211 1.00 87.69 95 ILE A CA 1
ATOM 739 C C . ILE A 1 95 ? 3.869 8.442 -7.919 1.00 87.69 95 ILE A C 1
ATOM 741 O O . ILE A 1 95 ? 5.075 8.722 -7.969 1.00 87.69 95 ILE A O 1
ATOM 745 N N . SER A 1 96 ? 3.219 8.238 -6.771 1.00 86.19 96 SER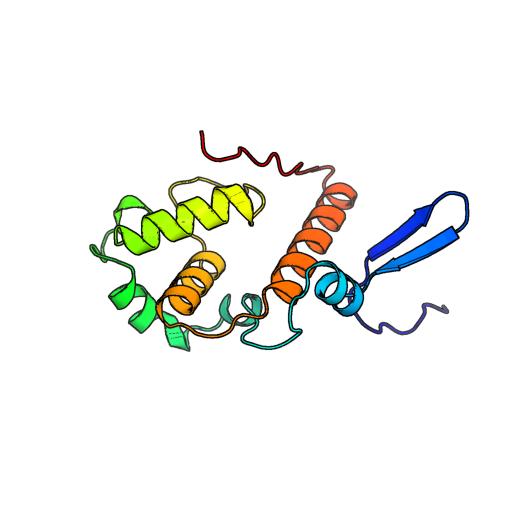 A N 1
ATOM 746 C CA . SER A 1 96 ? 3.861 8.282 -5.450 1.00 86.19 96 SER A CA 1
ATOM 747 C C . SER A 1 96 ? 4.838 7.113 -5.243 1.00 86.19 96 SER A C 1
ATOM 749 O O . SER A 1 96 ? 4.729 6.085 -5.911 1.00 86.19 96 SER A O 1
ATOM 751 N N . TRP A 1 97 ? 5.792 7.238 -4.315 1.00 87.75 97 TRP A N 1
ATOM 752 C CA . TRP A 1 97 ? 6.703 6.133 -3.976 1.00 87.75 97 TRP A CA 1
ATOM 753 C C . TRP A 1 97 ? 5.982 4.882 -3.450 1.00 87.75 97 TRP A C 1
ATOM 755 O O . TRP A 1 97 ? 6.288 3.803 -3.958 1.00 87.75 97 TRP A O 1
ATOM 765 N N . PRO A 1 98 ? 4.981 4.985 -2.550 1.00 86.62 98 PRO A N 1
ATOM 766 C CA . PRO A 1 98 ? 4.186 3.825 -2.147 1.00 86.62 98 PRO A CA 1
ATOM 767 C C . PRO A 1 98 ? 3.511 3.117 -3.328 1.00 86.62 98 PRO A C 1
ATOM 769 O O . PRO A 1 98 ? 3.559 1.892 -3.423 1.00 86.62 98 PRO A O 1
ATOM 772 N N . HIS A 1 99 ? 2.944 3.871 -4.281 1.00 87.44 99 HIS A N 1
ATOM 773 C CA . HIS A 1 99 ? 2.346 3.283 -5.488 1.00 87.44 99 HIS A CA 1
ATOM 774 C C . HIS A 1 99 ? 3.385 2.598 -6.370 1.00 87.44 99 HIS A C 1
ATOM 776 O O . HIS A 1 99 ? 3.125 1.513 -6.883 1.00 87.44 99 HIS A O 1
ATOM 782 N N . ARG A 1 100 ? 4.566 3.201 -6.528 1.00 90.88 100 ARG A N 1
ATOM 783 C CA . ARG A 1 100 ? 5.671 2.588 -7.270 1.00 90.88 100 ARG A CA 1
ATOM 784 C C . ARG A 1 100 ? 6.087 1.265 -6.636 1.00 90.88 100 ARG A C 1
ATOM 786 O O . ARG A 1 100 ? 6.167 0.267 -7.342 1.00 90.88 100 ARG A O 1
ATOM 793 N N . HIS A 1 101 ? 6.331 1.245 -5.326 1.00 92.44 101 HIS A N 1
ATOM 794 C CA . HIS A 1 101 ? 6.743 0.028 -4.630 1.00 92.44 101 HIS A CA 1
ATOM 795 C C . HIS A 1 101 ? 5.674 -1.057 -4.686 1.00 92.44 101 HIS A C 1
ATOM 797 O O . HIS A 1 101 ? 6.014 -2.203 -4.958 1.00 92.44 101 HIS A O 1
ATOM 803 N N . LEU A 1 102 ? 4.395 -0.703 -4.537 1.00 90.75 102 LEU A N 1
ATOM 804 C CA . LEU A 1 102 ? 3.307 -1.662 -4.701 1.00 90.75 102 LEU A CA 1
ATOM 805 C C . LEU A 1 102 ? 3.315 -2.296 -6.098 1.00 90.75 102 LEU A C 1
ATOM 807 O O . LEU A 1 102 ? 3.256 -3.516 -6.201 1.00 90.75 102 LEU A O 1
ATOM 811 N N . ILE A 1 103 ? 3.441 -1.500 -7.165 1.00 92.38 103 ILE A N 1
ATOM 812 C CA . ILE A 1 103 ? 3.506 -2.035 -8.534 1.00 92.38 103 ILE A CA 1
ATOM 813 C C . ILE A 1 103 ? 4.728 -2.943 -8.703 1.00 92.38 103 ILE A C 1
ATOM 815 O O . ILE A 1 103 ? 4.590 -4.054 -9.199 1.00 92.38 103 ILE A O 1
ATOM 819 N N . TYR A 1 104 ? 5.909 -2.513 -8.256 1.00 94.31 104 TYR A N 1
ATOM 820 C CA . TYR A 1 104 ? 7.123 -3.326 -8.340 1.00 94.31 104 TYR A CA 1
ATOM 821 C C . TYR A 1 104 ? 6.990 -4.657 -7.588 1.00 94.31 104 TYR A C 1
ATOM 823 O O . TYR A 1 104 ? 7.393 -5.696 -8.107 1.00 94.31 104 TYR A O 1
ATOM 831 N N . PHE A 1 105 ? 6.390 -4.659 -6.396 1.00 93.69 105 PHE A N 1
ATOM 832 C CA . PHE A 1 105 ? 6.156 -5.883 -5.632 1.00 93.69 105 PHE A CA 1
ATOM 833 C C . PHE A 1 105 ? 5.158 -6.816 -6.319 1.00 93.69 105 PHE A C 1
ATOM 835 O O . PHE A 1 105 ? 5.390 -8.019 -6.330 1.00 93.69 105 PHE A O 1
ATOM 842 N N . LEU A 1 106 ? 4.118 -6.281 -6.965 1.00 91.25 106 LEU A N 1
ATOM 843 C CA . LEU A 1 106 ? 3.205 -7.082 -7.787 1.00 91.25 106 LEU A CA 1
ATOM 844 C C . LEU A 1 106 ? 3.923 -7.699 -8.998 1.00 91.25 106 LEU A C 1
ATOM 846 O O . LEU A 1 106 ? 3.778 -8.889 -9.247 1.00 91.25 106 LEU A O 1
ATOM 850 N N . LEU A 1 107 ? 4.750 -6.920 -9.704 1.00 92.62 107 LEU A N 1
ATOM 851 C CA . LEU A 1 107 ? 5.520 -7.378 -10.872 1.00 92.62 107 LEU A CA 1
ATOM 852 C C . LEU A 1 107 ? 6.611 -8.403 -10.538 1.00 92.62 107 LEU A C 1
ATOM 854 O O . LEU A 1 107 ? 7.095 -9.093 -11.430 1.00 92.62 107 LEU A O 1
ATOM 858 N N . THR A 1 108 ? 7.052 -8.442 -9.281 1.00 93.81 108 THR A N 1
ATOM 859 C CA . THR A 1 108 ? 8.090 -9.361 -8.787 1.00 93.81 108 THR A CA 1
ATOM 860 C C . THR A 1 108 ? 7.523 -10.441 -7.871 1.00 93.81 108 THR A C 1
ATOM 862 O O . THR A 1 108 ? 8.285 -11.115 -7.184 1.00 93.81 108 THR A O 1
ATOM 865 N N . GLU A 1 109 ? 6.193 -10.584 -7.840 1.00 92.69 109 GLU A N 1
ATOM 866 C CA . GLU A 1 109 ? 5.469 -11.594 -7.056 1.00 92.69 109 GLU A CA 1
ATOM 867 C C . GLU A 1 109 ? 5.819 -11.582 -5.556 1.00 92.69 109 GLU A C 1
ATOM 869 O O . GLU A 1 109 ? 5.720 -12.580 -4.840 1.00 92.69 109 GLU A O 1
ATOM 874 N N . ARG A 1 110 ? 6.218 -10.419 -5.037 1.00 92.88 110 ARG A N 1
ATOM 875 C CA . ARG A 1 110 ? 6.515 -10.241 -3.618 1.00 92.88 110 ARG A CA 1
ATOM 876 C C . ARG A 1 110 ? 5.213 -10.054 -2.853 1.00 92.88 110 ARG A C 1
ATOM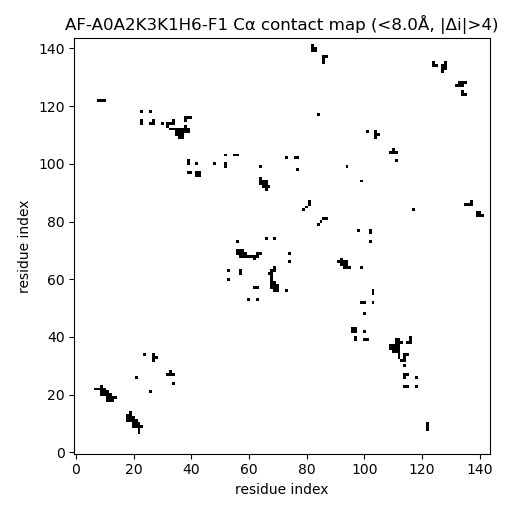 878 O O . ARG A 1 110 ? 4.427 -9.151 -3.135 1.00 92.88 110 ARG A O 1
ATOM 885 N N . LYS A 1 111 ? 5.010 -10.874 -1.821 1.00 92.19 111 LYS A N 1
ATOM 886 C CA . LYS A 1 111 ? 3.825 -10.794 -0.960 1.00 92.19 111 LYS A CA 1
ATOM 887 C C . LYS A 1 111 ? 3.804 -9.471 -0.189 1.00 92.19 111 LYS A C 1
ATOM 889 O O . LYS A 1 111 ? 4.698 -9.199 0.614 1.00 92.19 111 LYS A O 1
ATOM 894 N N . VAL A 1 112 ? 2.763 -8.672 -0.407 1.00 91.56 112 VAL A N 1
ATOM 895 C CA . VAL A 1 112 ? 2.509 -7.399 0.285 1.00 91.56 112 VAL A CA 1
ATOM 896 C C . VAL A 1 112 ? 1.417 -7.596 1.331 1.00 91.56 112 VAL A C 1
ATOM 898 O O . VAL A 1 112 ? 0.413 -8.254 1.061 1.00 91.56 112 VAL A O 1
ATOM 901 N N . ASN A 1 113 ? 1.571 -6.978 2.503 1.00 91.81 113 ASN A N 1
ATOM 902 C CA . ASN A 1 113 ? 0.520 -6.939 3.517 1.00 91.81 113 ASN A CA 1
ATOM 903 C C . ASN A 1 113 ? -0.550 -5.900 3.130 1.00 91.81 113 ASN A C 1
ATOM 905 O O . ASN A 1 113 ? -0.589 -4.780 3.648 1.00 91.81 113 ASN A O 1
ATOM 909 N N . LEU A 1 114 ? -1.407 -6.272 2.174 1.00 86.94 114 LEU A N 1
ATOM 910 C CA . LEU A 1 114 ? -2.490 -5.422 1.664 1.00 86.94 114 LEU A CA 1
ATOM 911 C C . LEU A 1 114 ? -3.499 -5.053 2.753 1.00 86.94 114 LEU A C 1
ATOM 913 O O . LEU A 1 114 ? -4.014 -3.938 2.763 1.00 86.94 114 LEU A O 1
ATOM 917 N N . GLY A 1 115 ? -3.746 -5.971 3.687 1.00 89.56 115 GLY A N 1
ATOM 918 C CA . GLY A 1 115 ? -4.667 -5.759 4.794 1.00 89.56 115 GLY A CA 1
ATOM 919 C C . GLY A 1 115 ? -4.235 -4.608 5.702 1.00 89.56 115 GLY A C 1
ATOM 920 O O . GLY A 1 115 ? -5.022 -3.696 5.965 1.00 89.56 115 GLY A O 1
ATOM 921 N N . LYS A 1 116 ? -2.950 -4.584 6.086 1.00 89.06 116 LYS A N 1
ATOM 922 C CA . LYS A 1 116 ? -2.359 -3.468 6.836 1.00 89.06 116 LYS A CA 1
ATOM 923 C C . LYS A 1 116 ? -2.448 -2.157 6.054 1.00 89.06 116 LYS A C 1
ATOM 925 O O . LYS A 1 116 ? -2.947 -1.172 6.593 1.00 89.06 116 LYS A O 1
ATOM 930 N N . TYR A 1 117 ? -2.060 -2.175 4.777 1.00 85.88 117 TYR A N 1
ATOM 931 C CA . TYR A 1 117 ? -2.106 -0.986 3.925 1.00 85.88 117 TYR A CA 1
ATOM 932 C C . TYR A 1 117 ? -3.523 -0.392 3.833 1.00 85.88 117 TYR A C 1
ATOM 934 O O . TYR A 1 117 ? -3.710 0.800 4.067 1.00 85.88 117 TYR A O 1
ATOM 942 N N . PHE A 1 118 ? -4.546 -1.199 3.539 1.00 85.38 118 PHE A N 1
ATOM 943 C CA . PHE A 1 118 ? -5.929 -0.715 3.443 1.00 85.38 118 PHE A CA 1
ATOM 944 C C . PHE A 1 118 ? -6.460 -0.194 4.774 1.00 85.38 118 PHE A C 1
ATOM 946 O O . PHE A 1 118 ? -7.104 0.857 4.805 1.00 85.38 118 PHE A O 1
ATOM 953 N N . PHE A 1 119 ? -6.172 -0.894 5.871 1.00 88.81 119 PHE A N 1
ATOM 954 C CA . PHE A 1 119 ? -6.607 -0.469 7.194 1.00 88.81 119 PHE A CA 1
ATOM 955 C C . PHE A 1 119 ? -6.031 0.906 7.562 1.00 88.81 119 PHE A C 1
ATOM 957 O O . PHE A 1 119 ? -6.772 1.783 8.012 1.00 88.81 119 PHE A O 1
ATOM 964 N N . GLU A 1 120 ? -4.738 1.131 7.312 1.00 87.31 120 GLU A N 1
ATOM 965 C CA . GLU A 1 120 ? -4.068 2.410 7.574 1.00 87.31 120 GLU A CA 1
ATOM 966 C C . GLU A 1 120 ? -4.658 3.545 6.726 1.00 87.31 120 GLU A C 1
ATOM 968 O O . GLU A 1 120 ? -5.006 4.594 7.273 1.00 87.31 120 GLU A O 1
ATOM 973 N N . ARG A 1 121 ? -4.902 3.319 5.427 1.00 83.56 121 ARG A N 1
ATOM 974 C CA . ARG A 1 121 ? -5.536 4.326 4.551 1.00 83.56 121 ARG A CA 1
ATOM 975 C C . ARG A 1 121 ? -6.961 4.681 4.988 1.00 83.56 121 ARG A C 1
ATOM 977 O O . ARG A 1 121 ? -7.352 5.846 4.913 1.00 83.56 121 ARG A O 1
ATOM 984 N N . ILE A 1 122 ? -7.741 3.714 5.478 1.00 84.62 122 ILE A N 1
ATOM 985 C CA . ILE A 1 122 ? -9.076 3.977 6.041 1.00 84.62 122 ILE A CA 1
ATOM 986 C C . ILE A 1 122 ? -8.964 4.797 7.330 1.00 84.62 122 ILE A C 1
ATOM 988 O O . ILE A 1 122 ? -9.701 5.770 7.502 1.00 84.62 122 ILE A O 1
ATOM 992 N N . CYS A 1 123 ? -8.036 4.444 8.223 1.00 87.44 123 CYS A N 1
ATOM 993 C CA . CYS A 1 123 ? -7.805 5.191 9.460 1.00 87.44 123 CYS A CA 1
ATOM 994 C C . CYS A 1 123 ? -7.412 6.645 9.175 1.00 87.44 123 CYS A C 1
ATOM 996 O O . CYS A 1 123 ? -7.959 7.562 9.791 1.00 87.44 123 CYS A O 1
ATOM 998 N N . GLU A 1 124 ? -6.528 6.868 8.203 1.00 84.00 124 GLU A N 1
ATOM 999 C CA . GLU A 1 124 ? -6.143 8.202 7.745 1.00 84.00 124 GLU A CA 1
ATOM 1000 C C . GLU A 1 124 ? -7.322 8.981 7.168 1.00 84.00 124 GLU A C 1
ATOM 1002 O O . GLU A 1 124 ? -7.512 10.142 7.524 1.00 84.00 124 GLU A O 1
ATOM 1007 N N . ALA A 1 125 ? -8.150 8.358 6.328 1.00 80.25 125 ALA A N 1
ATOM 1008 C CA . ALA A 1 125 ? -9.333 9.008 5.770 1.00 80.25 125 ALA A CA 1
ATOM 1009 C C . ALA A 1 125 ? -10.335 9.417 6.868 1.00 80.25 125 ALA A C 1
ATOM 1011 O O . ALA A 1 125 ? -10.878 10.525 6.844 1.00 80.25 125 ALA A O 1
ATOM 1012 N N . ILE A 1 126 ? -10.545 8.563 7.878 1.00 84.12 126 ILE A N 1
ATOM 1013 C CA . ILE A 1 126 ? -11.373 8.882 9.053 1.00 84.12 126 ILE A CA 1
ATOM 1014 C C . ILE A 1 126 ? -10.750 10.026 9.861 1.00 84.12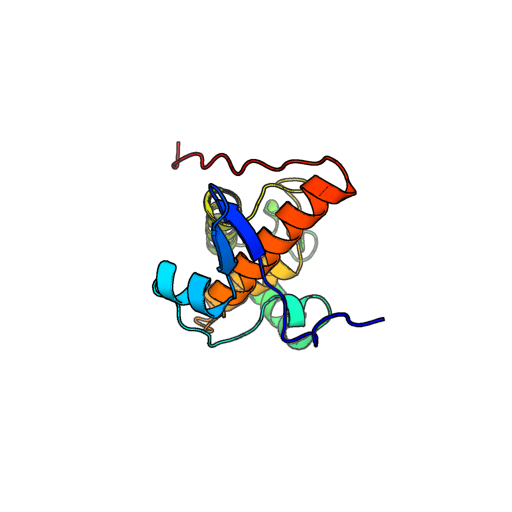 126 ILE A C 1
ATOM 1016 O O . ILE A 1 126 ? -11.458 10.926 10.315 1.00 84.12 126 ILE A O 1
ATOM 1020 N N . PHE A 1 127 ? -9.433 10.016 10.054 1.00 85.19 127 PHE A N 1
ATOM 1021 C CA . PHE A 1 127 ? -8.743 11.081 10.771 1.00 85.19 127 PHE A CA 1
ATOM 1022 C C . PHE A 1 127 ? -8.840 12.420 10.029 1.00 85.19 127 PHE A C 1
ATOM 1024 O O . PHE A 1 127 ? -9.150 13.441 10.645 1.00 85.19 127 PHE A O 1
ATOM 1031 N N . GLN A 1 128 ? -8.628 12.432 8.711 1.00 81.94 128 GLN A N 1
ATOM 1032 C CA . GLN A 1 128 ? -8.712 13.630 7.871 1.00 81.94 128 GLN A CA 1
ATOM 1033 C C . GLN A 1 128 ? -10.136 14.194 7.801 1.00 81.94 128 GLN A C 1
ATOM 1035 O O . GLN A 1 128 ? -10.306 15.415 7.836 1.00 81.94 128 GLN A O 1
ATOM 1040 N N . SER A 1 129 ? -11.163 13.339 7.780 1.00 81.19 129 SER A N 1
ATOM 1041 C CA . SER A 1 129 ? -12.556 13.804 7.803 1.00 81.19 129 SER A CA 1
ATOM 1042 C C . SER A 1 129 ? -12.898 14.525 9.104 1.00 81.19 129 SER A C 1
ATOM 1044 O O . SER A 1 129 ? -13.555 15.564 9.074 1.00 81.19 129 SER A O 1
ATOM 1046 N N . LYS A 1 130 ? -12.375 14.049 10.239 1.00 82.00 130 LYS A N 1
ATOM 1047 C CA . LYS A 1 130 ? -12.571 14.688 11.547 1.00 82.00 130 LYS A CA 1
ATOM 1048 C C . LYS A 1 130 ? -11.725 15.948 11.733 1.00 82.00 130 LYS A C 1
ATOM 1050 O O . LYS A 1 130 ? -12.239 16.962 12.191 1.00 82.00 130 LYS A O 1
ATOM 1055 N N . SER A 1 131 ? -10.438 15.886 11.394 1.00 84.88 131 SER A N 1
ATOM 1056 C CA . SER A 1 131 ? -9.474 16.961 11.672 1.00 84.88 131 SER A CA 1
ATOM 1057 C C . SER A 1 131 ? -9.506 18.092 10.644 1.00 84.88 131 SER A C 1
ATOM 1059 O O . SER A 1 131 ? -9.374 19.255 11.012 1.00 84.88 131 SER A O 1
ATOM 1061 N N . GLN A 1 132 ? -9.703 17.772 9.362 1.00 81.69 132 GLN A N 1
ATOM 1062 C CA . GLN A 1 132 ? -9.627 18.736 8.258 1.00 81.69 132 GLN A CA 1
ATOM 1063 C C . GLN A 1 132 ? -10.977 18.982 7.573 1.00 81.69 132 GLN A C 1
ATOM 1065 O O . GLN A 1 132 ? -11.025 19.731 6.599 1.00 81.69 132 GLN A O 1
ATOM 1070 N N . ARG A 1 133 ? -12.066 18.339 8.027 1.00 77.44 133 ARG A N 1
ATOM 1071 C CA . ARG A 1 133 ? -13.391 18.352 7.366 1.00 77.44 133 ARG A CA 1
ATOM 1072 C C . ARG A 1 133 ? -13.342 17.924 5.890 1.00 77.44 133 ARG A C 1
ATOM 1074 O O . ARG A 1 133 ? -14.232 18.255 5.111 1.00 77.44 133 ARG A O 1
ATOM 1081 N N . LYS A 1 134 ? -12.308 17.171 5.499 1.00 69.88 134 LYS A N 1
ATOM 1082 C CA . LYS A 1 134 ? -12.160 16.599 4.157 1.00 69.88 134 LYS A CA 1
ATOM 1083 C C . LYS A 1 134 ? -12.706 15.182 4.166 1.00 69.88 134 LYS A C 1
ATOM 1085 O O . LYS A 1 134 ? -12.075 14.279 4.705 1.00 69.88 134 LYS A O 1
ATOM 1090 N N . THR A 1 135 ? -13.875 14.987 3.571 1.00 66.25 135 THR A N 1
ATOM 1091 C CA . THR A 1 135 ? -14.460 13.651 3.425 1.00 66.25 135 THR A CA 1
ATOM 1092 C C . THR A 1 135 ? -14.179 13.140 2.022 1.00 66.25 135 THR A C 1
ATOM 1094 O O . THR A 1 135 ? -14.747 13.639 1.053 1.00 66.25 135 THR A O 1
ATOM 1097 N N . THR A 1 136 ? -13.304 12.144 1.905 1.00 62.22 136 THR A N 1
ATOM 1098 C CA . THR A 1 136 ? -13.067 11.453 0.635 1.00 62.22 136 THR A CA 1
ATOM 1099 C C . THR A 1 136 ? -13.996 10.252 0.555 1.00 62.22 136 THR A C 1
ATOM 1101 O O . THR A 1 136 ? -13.777 9.241 1.216 1.00 62.22 136 THR A O 1
ATOM 1104 N N . ILE A 1 137 ? -15.048 10.364 -0.253 1.00 58.12 137 ILE A N 1
ATOM 1105 C CA . ILE A 1 137 ? -15.909 9.229 -0.588 1.00 58.12 137 ILE A CA 1
ATOM 1106 C C . ILE A 1 137 ? -15.263 8.521 -1.777 1.00 58.12 137 ILE A C 1
ATOM 1108 O O . ILE A 1 137 ? -15.135 9.098 -2.859 1.00 58.12 137 ILE A O 1
ATOM 1112 N N . VAL A 1 138 ? -14.818 7.280 -1.575 1.00 53.69 138 VAL A N 1
ATOM 1113 C CA . VAL A 1 138 ? -14.345 6.440 -2.677 1.00 53.69 138 VAL A CA 1
ATOM 1114 C C . VAL A 1 138 ? -15.561 6.106 -3.535 1.00 53.69 138 VAL A C 1
ATOM 1116 O O . VAL A 1 138 ? -16.439 5.367 -3.105 1.00 53.69 138 VAL A O 1
ATOM 1119 N N . TYR A 1 139 ? -15.632 6.690 -4.730 1.00 49.91 139 TYR A N 1
ATOM 1120 C CA . TYR A 1 139 ? -16.625 6.329 -5.737 1.00 49.91 139 TYR A CA 1
ATOM 1121 C C . TYR A 1 139 ? -15.977 5.325 -6.699 1.00 49.91 139 TYR A C 1
ATOM 1123 O O . TYR A 1 139 ? -15.254 5.756 -7.610 1.00 49.91 139 TYR A O 1
ATOM 1131 N N . PRO A 1 140 ? -16.156 4.005 -6.500 1.00 47.66 140 PRO A N 1
ATOM 1132 C CA . PRO A 1 140 ? -15.645 3.026 -7.441 1.00 47.66 140 PRO A CA 1
ATOM 1133 C C . PRO A 1 140 ? -16.380 3.225 -8.767 1.00 47.66 140 PRO A C 1
ATOM 1135 O O . PRO A 1 140 ? -17.580 2.988 -8.878 1.00 47.66 140 PRO A O 1
ATOM 1138 N N . ARG A 1 141 ? -15.665 3.688 -9.794 1.00 48.31 141 ARG A N 1
ATOM 1139 C CA . ARG A 1 141 ? -16.134 3.493 -11.164 1.00 48.31 141 ARG A CA 1
ATOM 1140 C C . ARG A 1 141 ? -15.738 2.068 -11.513 1.00 48.31 141 ARG A C 1
ATOM 1142 O O . ARG A 1 141 ? -14.552 1.812 -11.720 1.00 48.31 141 ARG A O 1
ATOM 1149 N N . LEU A 1 142 ? -16.705 1.148 -11.521 1.00 41.47 142 LEU A N 1
ATOM 1150 C CA . LEU A 1 142 ? -16.527 -0.096 -12.268 1.00 41.47 142 LEU A CA 1
ATOM 1151 C C . LEU A 1 142 ? -16.044 0.294 -13.667 1.00 41.47 142 LEU A C 1
ATOM 1153 O O . LEU A 1 142 ? -16.576 1.248 -14.234 1.00 41.47 142 LEU A O 1
ATOM 1157 N N . LEU A 1 143 ? -14.995 -0.383 -14.136 1.00 41.00 143 LEU A N 1
ATOM 1158 C CA . LEU A 1 143 ? -14.348 -0.183 -15.433 1.00 41.00 143 LEU A CA 1
ATOM 1159 C C . LEU A 1 143 ? -15.387 0.175 -16.512 1.00 41.00 143 LEU A C 1
ATOM 1161 O O . LEU A 1 143 ? -16.139 -0.690 -16.949 1.00 41.00 143 LEU A O 1
ATOM 1165 N N . SER A 1 144 ? -15.442 1.461 -16.870 1.00 38.09 144 SER A N 1
ATOM 1166 C CA . SER A 1 144 ? -16.208 2.005 -17.995 1.00 38.09 144 SER A CA 1
ATOM 1167 C C . SER A 1 144 ? -15.326 2.091 -19.225 1.00 38.09 144 SER A C 1
ATOM 1169 O O . SER A 1 144 ? -14.194 2.616 -19.045 1.00 38.09 144 SER A O 1
#

Radius of gyration: 17.55 Å; Cα contacts (8 Å, |Δi|>4): 147; chains: 1; bounding box: 44×32×55 Å

Mean predicted aligned error: 7.13 Å

Sequence (144 aa):
MGLLEFTGTQIKSNIRGINLTFSPIHFNALLGLDNSGLVLDDFEKDTRFREELLHRMCIDMKLKGKVKGLTDESRVLFKIILSTISPKVGGTDTISWPHRHLIYFLLTERKVNLGKYFFERICEAIFQSKSQRKTTIVYPRLLS

Secondary structure (DSSP, 8-state):
--PPP--S--EEEEETTEEEEE-HHHHHHHHT--S-SB-GGGGGT--TTHHHHHHHHBS-GGGTTBGGGB-HHHHHHHHHHHHHTS---S-TTB--HHHHHHHHHHHTTPPB-HHHHHHHHHHHHHHHHHHH------------

Nearest PDB structures (foldseek):
  8jvq-assembly1_A-2  TM=3.286E-01  e=7.408E+00  synthetic construct
  5o61-assembly1_b  TM=3.189E-01  e=8.976E+00  Mycolicibacterium smegmatis MC2 155

Foldseek 3Di:
DDDDDDPDDWDWDADPNDIDIHDLVNQCVVVVHDQDFAELVVQLPDDVCVVVLCVQFAPDPVLGQFLVRGDPQLNVQLVCCPQPPAQDDDDSGGHHRSSSVVSSCVVVV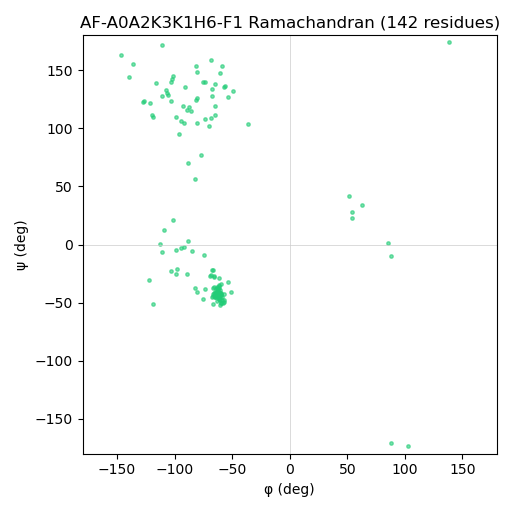GDY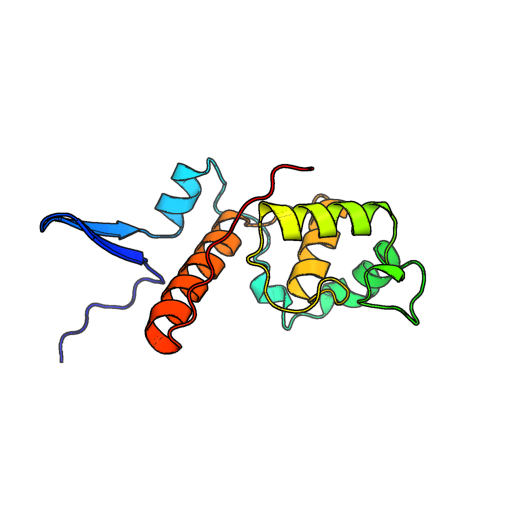SSSVVRVVRVSVQVVCCVPVVDHGDRDRDDPD

Organism: Trifolium pratense (NCBI:txid57577)

Solvent-accessible surface area (backbone atoms only — not comparable to full-atom values): 8773 Å² total; per-residue (Å²): 133,92,70,78,82,88,87,69,80,64,52,74,50,73,59,94,86,44,78,45,78,42,40,56,66,58,53,13,63,74,70,75,43,62,98,48,61,49,58,57,75,67,45,64,80,53,59,91,59,52,66,64,40,46,67,73,38,35,76,36,77,93,37,64,54,31,54,88,16,33,34,69,70,53,40,52,52,51,53,49,41,56,46,74,71,46,72,89,72,82,64,94,52,59,58,52,62,51,58,50,52,52,50,45,29,61,79,65,73,47,60,55,18,55,37,58,53,54,47,51,54,51,52,50,49,55,47,36,31,72,75,68,70,47,74,83,77,79,74,72,62,71,93,123